Protein AF-A0A8T7EVX6-F1 (afdb_monomer_lite)

Structure (mmCIF, N/CA/C/O backbone):
data_AF-A0A8T7EVX6-F1
#
_entry.id   AF-A0A8T7EVX6-F1
#
loop_
_atom_site.group_PDB
_atom_site.id
_atom_site.type_symbol
_atom_site.label_atom_id
_atom_site.label_alt_id
_atom_site.label_comp_id
_atom_site.label_asym_id
_atom_site.label_entity_id
_atom_site.label_seq_id
_atom_site.pdbx_PDB_ins_code
_atom_site.Cartn_x
_atom_site.Cartn_y
_atom_site.Cartn_z
_atom_site.occupancy
_atom_site.B_iso_or_equiv
_atom_site.auth_seq_id
_atom_site.auth_comp_id
_atom_site.auth_asym_id
_atom_site.auth_atom_id
_atom_site.pdbx_PDB_model_num
ATOM 1 N N . MET A 1 1 ? -0.547 -11.851 1.592 1.00 73.12 1 MET A N 1
ATOM 2 C CA . MET A 1 1 ? -1.515 -10.804 2.006 1.00 73.12 1 MET A CA 1
ATOM 3 C C . MET A 1 1 ? -2.789 -11.357 2.643 1.00 73.12 1 MET A C 1
ATOM 5 O O . MET A 1 1 ? -3.140 -10.879 3.712 1.00 73.12 1 MET A O 1
ATOM 9 N N . ALA A 1 2 ? -3.459 -12.357 2.053 1.00 82.00 2 ALA A N 1
ATOM 10 C CA . ALA A 1 2 ? -4.732 -12.887 2.569 1.00 82.00 2 ALA A CA 1
ATOM 11 C C . ALA A 1 2 ? -4.686 -13.337 4.045 1.00 82.00 2 ALA A C 1
ATOM 13 O O . ALA A 1 2 ? -5.540 -12.940 4.830 1.00 82.00 2 ALA A O 1
ATOM 14 N N . ILE A 1 3 ? -3.646 -14.080 4.449 1.00 85.81 3 ILE A N 1
ATOM 15 C CA . ILE A 1 3 ? -3.467 -14.526 5.845 1.00 85.81 3 ILE A CA 1
ATOM 16 C C . ILE A 1 3 ? -3.424 -13.325 6.801 1.00 85.81 3 ILE A C 1
ATOM 18 O O . ILE A 1 3 ? -4.163 -13.276 7.778 1.00 85.81 3 ILE A O 1
ATOM 22 N N . MET A 1 4 ? -2.605 -12.320 6.485 1.00 86.69 4 MET A N 1
ATOM 23 C CA . MET A 1 4 ? -2.473 -11.103 7.294 1.00 86.69 4 MET A CA 1
ATOM 24 C C . MET A 1 4 ? -3.774 -10.296 7.357 1.00 86.69 4 MET A C 1
ATOM 26 O O . MET A 1 4 ? -4.080 -9.708 8.390 1.00 86.69 4 MET A O 1
ATOM 30 N N . TRP A 1 5 ? -4.568 -10.303 6.284 1.00 87.44 5 TRP A N 1
ATOM 31 C CA . TRP A 1 5 ? -5.883 -9.664 6.272 1.00 87.44 5 TRP A CA 1
ATOM 32 C C . TRP A 1 5 ? -6.871 -10.368 7.209 1.00 87.44 5 TRP A C 1
ATOM 34 O O . TRP A 1 5 ? -7.559 -9.702 7.980 1.00 87.44 5 TRP A O 1
ATOM 44 N N . VAL A 1 6 ? -6.899 -11.706 7.203 1.00 88.94 6 VAL A N 1
ATOM 45 C CA . VAL A 1 6 ? -7.725 -12.494 8.133 1.00 88.94 6 VAL A CA 1
ATOM 46 C C . VAL A 1 6 ? -7.297 -12.244 9.577 1.00 88.94 6 VAL A C 1
ATOM 48 O O . VAL A 1 6 ? -8.148 -11.953 10.415 1.00 88.94 6 VAL A O 1
ATOM 51 N N . VAL A 1 7 ? -5.992 -12.278 9.864 1.00 90.25 7 VAL A N 1
ATOM 52 C CA . VAL A 1 7 ? -5.455 -11.976 11.201 1.00 90.25 7 VAL A CA 1
ATOM 53 C C . VAL A 1 7 ? -5.881 -10.579 11.649 1.00 90.25 7 VAL A C 1
ATOM 55 O O . VAL A 1 7 ? -6.420 -10.425 12.744 1.00 90.25 7 VAL A O 1
ATOM 58 N N . ALA A 1 8 ? -5.725 -9.568 10.793 1.00 90.00 8 ALA A N 1
ATOM 59 C CA . ALA A 1 8 ? -6.146 -8.209 11.107 1.00 90.00 8 ALA A CA 1
ATOM 60 C C . ALA A 1 8 ? -7.661 -8.101 11.352 1.00 90.00 8 ALA A C 1
ATOM 62 O O . ALA A 1 8 ? -8.081 -7.411 12.280 1.00 90.00 8 ALA A O 1
ATOM 63 N N . ALA A 1 9 ? -8.486 -8.809 10.574 1.00 87.81 9 ALA A N 1
ATOM 64 C CA . ALA A 1 9 ? -9.936 -8.821 10.744 1.00 87.81 9 ALA A CA 1
ATOM 65 C C . ALA A 1 9 ? -10.376 -9.519 12.043 1.00 87.81 9 ALA A C 1
ATOM 67 O O . ALA A 1 9 ? -11.323 -9.069 12.687 1.00 87.81 9 ALA A O 1
ATOM 68 N N . VAL A 1 10 ? -9.710 -10.607 12.438 1.00 91.88 10 VAL A N 1
ATOM 69 C CA . VAL A 1 10 ? -9.980 -11.314 13.700 1.00 91.88 10 VAL A CA 1
ATOM 70 C C . VAL A 1 10 ? -9.567 -10.446 14.884 1.00 91.88 10 VAL A C 1
ATOM 72 O O . VAL A 1 10 ? -10.404 -10.129 15.727 1.00 91.88 10 VAL A O 1
ATOM 75 N N . VAL A 1 11 ? -8.316 -9.982 14.905 1.00 91.88 11 VAL A N 1
ATOM 76 C CA . VAL A 1 11 ? -7.787 -9.143 15.990 1.00 91.88 11 VAL A CA 1
ATOM 77 C C . VAL A 1 11 ? -8.578 -7.838 16.102 1.00 91.88 11 VAL A C 1
ATOM 79 O O . VAL A 1 11 ? -8.956 -7.440 17.200 1.00 91.88 11 VAL A O 1
ATOM 82 N N . GLY A 1 12 ? -8.918 -7.207 14.976 1.00 90.19 12 GLY A N 1
ATOM 83 C CA . GLY A 1 12 ? -9.726 -5.989 14.960 1.00 90.19 12 GLY A CA 1
ATOM 84 C C . GLY A 1 12 ? -11.129 -6.180 15.545 1.00 90.19 12 GLY A C 1
ATOM 85 O O . GLY A 1 12 ? -11.611 -5.299 16.257 1.00 90.19 12 GLY A O 1
ATOM 86 N N . ARG A 1 13 ? -11.767 -7.337 15.310 1.00 90.06 13 ARG A N 1
ATOM 87 C CA . ARG A 1 13 ? -13.057 -7.680 15.937 1.00 90.06 13 ARG A CA 1
ATOM 88 C C . ARG A 1 13 ? -12.918 -7.970 17.429 1.00 90.06 13 ARG A C 1
ATOM 90 O O . ARG A 1 13 ? -13.740 -7.488 18.201 1.00 90.06 13 ARG A O 1
ATOM 97 N N . MET A 1 14 ? -11.886 -8.709 17.841 1.00 93.44 14 MET A N 1
ATOM 98 C CA . MET A 1 14 ? -11.630 -9.009 19.258 1.00 93.44 14 MET A CA 1
ATOM 99 C C . MET A 1 14 ? -11.390 -7.735 20.073 1.00 93.44 14 MET A C 1
ATOM 101 O O . MET A 1 14 ? -11.902 -7.599 21.180 1.00 93.44 14 MET A O 1
ATOM 105 N N . LEU A 1 15 ? -10.672 -6.773 19.492 1.00 92.44 15 LEU A N 1
ATOM 106 C CA . LEU A 1 15 ? -10.414 -5.465 20.093 1.00 92.44 15 LEU A CA 1
ATOM 107 C C . LEU A 1 15 ? -11.581 -4.477 19.948 1.00 92.44 15 LEU A C 1
ATOM 109 O O . LEU A 1 15 ? -11.460 -3.341 20.400 1.00 92.44 15 LEU A O 1
ATOM 113 N N . LYS A 1 16 ? -12.695 -4.888 19.321 1.00 92.12 16 LYS A N 1
ATOM 114 C CA . LYS A 1 16 ? -13.890 -4.062 19.080 1.00 92.12 16 LYS A CA 1
ATOM 115 C C . LYS A 1 16 ? -13.555 -2.698 18.460 1.00 92.12 16 LYS A C 1
ATOM 117 O O . LYS A 1 16 ? -14.122 -1.678 18.846 1.00 92.12 16 LYS A O 1
ATOM 122 N N . LEU A 1 17 ? -12.618 -2.677 17.509 1.00 91.81 17 LEU A N 1
ATOM 123 C CA . LEU A 1 17 ? -12.198 -1.436 16.860 1.00 91.81 17 LEU A CA 1
ATOM 124 C C . LEU A 1 17 ? -13.357 -0.833 16.060 1.00 91.81 17 LEU A C 1
ATOM 126 O O . LEU A 1 17 ? -14.076 -1.546 15.354 1.00 91.81 17 LEU A O 1
ATOM 130 N N . ASP A 1 18 ? -13.498 0.492 16.118 1.00 91.94 18 ASP A N 1
ATOM 131 C CA . ASP A 1 18 ? -14.419 1.203 15.236 1.00 91.94 18 ASP A CA 1
ATOM 132 C C . ASP A 1 18 ? -14.022 1.006 13.759 1.00 91.94 18 ASP A C 1
ATOM 134 O O . ASP A 1 18 ? -12.902 0.607 13.428 1.00 91.94 18 ASP A O 1
ATOM 138 N N . ARG A 1 19 ? -14.940 1.296 12.832 1.00 87.00 19 ARG A N 1
ATOM 139 C CA . ARG A 1 19 ? -14.726 1.029 11.399 1.00 87.00 19 ARG A CA 1
ATOM 140 C C . ARG A 1 19 ? -13.502 1.746 10.829 1.00 87.00 19 ARG A C 1
ATOM 142 O O . ARG A 1 19 ? -12.816 1.176 9.976 1.00 87.00 19 ARG A O 1
ATOM 149 N N . ARG A 1 20 ? -13.215 2.967 11.281 1.00 89.31 20 ARG A N 1
ATOM 150 C CA . ARG A 1 20 ? -12.087 3.769 10.802 1.00 89.31 20 ARG A CA 1
ATOM 151 C C . ARG A 1 20 ? -10.778 3.208 11.344 1.00 89.31 20 ARG A C 1
ATOM 153 O O . ARG A 1 20 ? -9.871 2.932 10.559 1.00 89.31 20 ARG A O 1
ATOM 160 N N . THR A 1 21 ? -10.707 2.971 12.650 1.00 91.12 21 THR A N 1
ATOM 161 C CA . THR A 1 21 ? -9.528 2.421 13.328 1.00 91.12 21 THR A CA 1
ATOM 162 C C . THR A 1 21 ? -9.236 0.995 12.867 1.00 91.12 21 THR A C 1
ATOM 164 O O . THR A 1 21 ? -8.091 0.674 12.567 1.00 91.12 21 THR A O 1
ATOM 167 N N . GLY A 1 22 ? -10.257 0.151 12.703 1.00 91.69 22 GLY A N 1
ATOM 168 C CA . GLY A 1 22 ? -10.113 -1.207 12.178 1.00 91.69 22 GLY A CA 1
ATOM 169 C C . GLY A 1 22 ? -9.621 -1.241 10.729 1.00 91.69 22 GLY A C 1
ATOM 170 O O . GLY A 1 22 ? -8.778 -2.070 10.380 1.00 91.69 22 GLY A O 1
ATOM 171 N N . SER A 1 23 ? -10.075 -0.305 9.889 1.00 91.38 23 SER A N 1
ATOM 172 C CA . SER A 1 23 ? -9.578 -0.175 8.510 1.00 91.38 23 SER A CA 1
ATOM 173 C C . SER A 1 23 ? -8.121 0.292 8.479 1.00 91.38 23 SER A C 1
ATOM 175 O O . SER A 1 23 ? -7.312 -0.286 7.754 1.00 91.38 23 SER A O 1
ATOM 177 N N . ALA A 1 24 ? -7.761 1.276 9.311 1.00 90.88 24 ALA A N 1
ATOM 178 C CA . ALA A 1 24 ? -6.384 1.750 9.453 1.00 90.88 24 ALA A CA 1
ATOM 179 C C . ALA A 1 24 ? -5.448 0.665 10.008 1.00 90.88 24 ALA A C 1
ATOM 181 O O . ALA A 1 24 ? -4.333 0.511 9.515 1.00 90.88 24 ALA A O 1
ATOM 182 N N . PHE A 1 25 ? -5.914 -0.126 10.979 1.00 92.44 25 PHE A N 1
ATOM 183 C CA . PHE A 1 25 ? -5.193 -1.271 11.535 1.00 92.44 25 PHE A CA 1
ATOM 184 C C . PHE A 1 25 ? -4.972 -2.358 10.480 1.00 92.44 25 PHE A C 1
ATOM 186 O O . PHE A 1 25 ? -3.855 -2.838 10.308 1.00 92.44 25 PHE A O 1
ATOM 193 N N . THR A 1 26 ? -6.013 -2.689 9.711 1.00 92.12 26 THR A N 1
ATOM 194 C CA . THR A 1 26 ? -5.925 -3.675 8.626 1.00 92.12 26 THR A CA 1
ATOM 195 C C . THR A 1 26 ? -4.921 -3.238 7.569 1.00 92.12 26 THR A C 1
ATOM 197 O O . THR A 1 26 ? -4.015 -4.000 7.246 1.00 92.12 26 THR A O 1
ATOM 200 N N . LEU A 1 27 ? -5.021 -1.995 7.088 1.00 90.00 27 LEU A N 1
ATOM 201 C CA . LEU A 1 27 ? -4.090 -1.455 6.099 1.00 90.00 27 LEU A CA 1
ATOM 202 C C . LEU A 1 27 ? -2.652 -1.440 6.638 1.00 90.00 27 LEU A C 1
ATOM 204 O O . LEU A 1 27 ? -1.725 -1.863 5.950 1.00 90.00 27 LEU A O 1
ATOM 208 N N . SER A 1 28 ? -2.490 -1.051 7.905 1.00 89.56 28 SER A N 1
ATOM 209 C CA . SER A 1 28 ? -1.211 -1.063 8.617 1.00 89.56 28 SER A CA 1
ATOM 210 C C . SER A 1 28 ? -0.628 -2.451 8.829 1.00 89.56 28 SER A C 1
ATOM 212 O O . SER A 1 28 ? 0.535 -2.516 9.184 1.00 89.56 28 SER A O 1
ATOM 214 N N . ILE A 1 29 ? -1.358 -3.553 8.624 1.00 89.56 29 ILE A N 1
ATOM 215 C CA . ILE A 1 29 ? -0.850 -4.935 8.738 1.00 89.56 29 ILE A CA 1
ATOM 216 C C . ILE A 1 29 ? -0.659 -5.575 7.366 1.00 89.56 29 ILE A C 1
ATOM 218 O O . ILE A 1 29 ? 0.316 -6.289 7.146 1.00 89.56 29 ILE A O 1
ATOM 222 N N . THR A 1 30 ? -1.565 -5.311 6.431 1.00 87.88 30 THR A N 1
ATOM 223 C CA . THR A 1 30 ? -1.525 -5.942 5.114 1.00 87.88 30 THR A CA 1
ATOM 224 C C . THR A 1 30 ? -0.587 -5.237 4.155 1.00 87.88 30 THR A C 1
ATOM 226 O O . THR A 1 30 ? -0.049 -5.903 3.281 1.00 87.88 30 THR A O 1
ATOM 229 N N . GLN A 1 31 ? -0.400 -3.920 4.300 1.00 87.44 31 GLN A N 1
ATOM 230 C CA . GLN A 1 31 ? 0.305 -3.099 3.320 1.00 87.44 31 GLN A CA 1
ATOM 231 C C . GLN A 1 31 ? 1.712 -2.748 3.791 1.00 87.44 31 GLN A C 1
ATOM 233 O O . GLN A 1 31 ? 1.893 -2.109 4.830 1.00 87.44 31 GLN A O 1
ATOM 238 N N . ILE A 1 32 ? 2.718 -3.226 3.062 1.00 84.62 32 ILE A N 1
ATOM 239 C CA . ILE A 1 32 ? 4.141 -3.049 3.368 1.00 84.62 32 ILE A CA 1
ATOM 240 C C . ILE A 1 32 ? 4.731 -2.030 2.409 1.00 84.62 32 ILE A C 1
ATOM 242 O O . ILE A 1 32 ? 4.339 -1.971 1.248 1.00 84.62 32 ILE A O 1
ATOM 246 N N . ASN A 1 33 ? 5.694 -1.242 2.888 1.00 86.62 33 ASN A N 1
ATOM 247 C CA . ASN A 1 33 ? 6.519 -0.411 2.022 1.00 86.62 33 ASN A CA 1
ATOM 248 C C . ASN A 1 33 ? 7.536 -1.293 1.270 1.00 86.62 33 ASN A C 1
ATOM 250 O O . ASN A 1 33 ? 8.739 -1.239 1.503 1.00 86.62 33 ASN A O 1
ATOM 254 N N . ALA A 1 34 ? 7.020 -2.199 0.441 1.00 85.06 34 ALA A N 1
ATOM 255 C CA . ALA A 1 34 ? 7.808 -3.217 -0.238 1.00 85.06 34 ALA A CA 1
ATOM 256 C C . ALA A 1 34 ? 8.746 -2.611 -1.290 1.00 85.06 34 ALA A C 1
ATOM 258 O O . ALA A 1 34 ? 9.833 -3.136 -1.489 1.00 85.06 34 ALA A O 1
ATOM 259 N N . GLY A 1 35 ? 8.367 -1.477 -1.887 1.00 84.44 35 GLY A N 1
ATOM 260 C CA . GLY A 1 35 ? 9.224 -0.734 -2.808 1.00 84.44 35 GLY A CA 1
ATOM 261 C C . GLY A 1 35 ? 10.410 -0.095 -2.087 1.00 84.44 35 GLY A C 1
ATOM 262 O O . GLY A 1 35 ? 11.550 -0.471 -2.332 1.00 84.44 35 GLY A O 1
ATOM 263 N N . ASN A 1 36 ? 10.153 0.817 -1.141 1.00 86.44 36 ASN A N 1
ATOM 264 C CA . ASN A 1 36 ? 11.224 1.642 -0.562 1.00 86.44 36 ASN A CA 1
ATOM 265 C C . ASN A 1 36 ? 11.991 0.950 0.575 1.00 86.44 36 ASN A C 1
ATOM 267 O O . ASN A 1 36 ? 13.104 1.360 0.880 1.00 86.44 36 ASN A O 1
ATOM 271 N N . LEU A 1 37 ? 11.413 -0.068 1.227 1.00 87.00 37 LEU A N 1
ATOM 272 C CA . LEU A 1 37 ? 12.107 -0.864 2.252 1.00 87.00 37 LEU A CA 1
ATOM 273 C C . LEU A 1 37 ? 12.404 -2.289 1.785 1.00 87.00 37 LEU A C 1
ATOM 275 O O . LEU A 1 37 ? 13.479 -2.803 2.068 1.00 87.00 37 LEU A O 1
ATOM 279 N N . GLY A 1 38 ? 11.461 -2.935 1.097 1.00 87.94 38 GLY A N 1
ATOM 280 C CA . GLY A 1 38 ? 11.582 -4.348 0.731 1.00 87.94 38 GLY A CA 1
ATOM 281 C C . GLY A 1 38 ? 12.702 -4.613 -0.271 1.00 87.94 38 GLY A C 1
ATOM 282 O O . GLY A 1 38 ? 13.544 -5.462 0.002 1.00 87.94 38 GLY A O 1
ATOM 283 N N . ILE A 1 39 ? 12.744 -3.871 -1.384 1.00 90.38 39 ILE A N 1
ATOM 284 C CA . ILE A 1 39 ? 13.766 -4.054 -2.426 1.00 90.38 39 ILE A CA 1
ATOM 285 C C . ILE A 1 39 ? 15.179 -3.814 -1.863 1.00 90.38 39 ILE A C 1
ATOM 287 O O . ILE A 1 39 ? 15.968 -4.756 -1.900 1.00 90.38 39 ILE A O 1
ATOM 291 N N . PRO A 1 40 ? 15.516 -2.655 -1.253 1.00 89.75 40 PRO A N 1
ATOM 292 C CA . PRO A 1 40 ? 16.877 -2.418 -0.763 1.00 89.75 40 PRO A CA 1
ATOM 293 C C . PRO A 1 40 ? 17.321 -3.418 0.310 1.00 89.75 40 PRO A C 1
ATOM 295 O O . PRO A 1 40 ? 18.473 -3.846 0.311 1.00 89.75 40 PRO A O 1
ATOM 298 N N . LEU A 1 41 ? 16.412 -3.820 1.206 1.00 90.19 41 LEU A N 1
ATOM 299 C CA . LEU A 1 41 ? 16.711 -4.798 2.252 1.00 90.19 41 LEU A CA 1
ATOM 300 C C . LEU A 1 41 ? 17.043 -6.172 1.662 1.00 90.19 41 LEU A C 1
ATOM 302 O O . LEU A 1 41 ? 18.007 -6.809 2.084 1.00 90.19 41 LEU A O 1
ATOM 306 N N . ASN A 1 42 ? 16.264 -6.623 0.678 1.00 92.06 42 ASN A N 1
ATOM 307 C CA . ASN A 1 42 ? 16.509 -7.900 0.018 1.00 92.06 42 ASN A CA 1
ATOM 308 C C . ASN A 1 42 ? 17.770 -7.866 -0.849 1.00 92.06 42 ASN A C 1
ATOM 310 O O . ASN A 1 42 ? 18.492 -8.858 -0.895 1.00 92.06 42 ASN A O 1
ATOM 314 N N . THR A 1 43 ? 18.062 -6.733 -1.490 1.00 92.12 43 THR A N 1
ATOM 315 C CA . THR A 1 43 ? 19.321 -6.526 -2.213 1.00 92.12 43 THR A CA 1
ATOM 316 C C . THR A 1 43 ? 20.515 -6.605 -1.268 1.00 92.12 43 THR A C 1
ATOM 318 O O . THR A 1 43 ? 21.496 -7.273 -1.576 1.00 92.12 43 THR A O 1
ATOM 321 N N . PHE A 1 44 ? 20.427 -5.979 -0.092 1.00 92.62 44 PHE A N 1
ATOM 322 C CA . PHE A 1 44 ? 21.486 -6.027 0.916 1.00 92.62 44 PHE A CA 1
ATOM 323 C C . PHE A 1 44 ? 21.718 -7.446 1.459 1.00 92.62 44 PHE A C 1
ATOM 325 O O . PHE A 1 44 ? 22.860 -7.865 1.616 1.00 92.62 44 PHE A O 1
ATOM 332 N N . ALA A 1 45 ? 20.647 -8.196 1.734 1.00 92.94 45 ALA A N 1
ATOM 333 C CA . ALA A 1 45 ? 20.746 -9.518 2.351 1.00 92.94 45 ALA A CA 1
ATOM 334 C C . ALA A 1 45 ? 21.052 -10.657 1.360 1.00 92.94 45 ALA A C 1
ATOM 336 O O . ALA A 1 45 ? 21.704 -11.630 1.734 1.00 92.94 45 ALA A O 1
ATOM 337 N N . PHE A 1 46 ? 20.561 -10.566 0.120 1.00 91.88 46 PHE A N 1
ATOM 338 C CA . PHE A 1 46 ? 20.565 -11.677 -0.843 1.00 91.88 46 PHE A CA 1
ATOM 339 C C . PHE A 1 46 ? 21.075 -11.286 -2.244 1.00 91.88 46 PHE A C 1
ATOM 341 O O . PHE A 1 46 ? 21.007 -12.096 -3.170 1.00 91.88 46 PHE A O 1
ATOM 348 N N . GLY A 1 47 ? 21.573 -10.061 -2.430 1.00 92.69 47 GLY A N 1
ATOM 349 C CA . GLY A 1 47 ? 22.113 -9.590 -3.705 1.00 92.69 47 GLY A CA 1
ATOM 350 C C . GLY A 1 47 ? 21.060 -9.455 -4.811 1.00 92.69 47 GLY A C 1
ATOM 351 O O . GLY A 1 47 ? 19.880 -9.205 -4.554 1.00 92.69 47 GLY A O 1
ATOM 352 N N . ALA A 1 48 ? 21.492 -9.623 -6.065 1.00 91.56 48 ALA A N 1
ATOM 353 C CA . ALA A 1 48 ? 20.654 -9.422 -7.253 1.00 91.56 48 ALA A CA 1
ATOM 354 C C . ALA A 1 48 ? 19.401 -10.316 -7.266 1.00 91.56 48 ALA A C 1
ATOM 356 O O . ALA A 1 48 ? 18.295 -9.824 -7.482 1.00 91.56 48 ALA A O 1
ATOM 357 N N . VAL A 1 49 ? 19.553 -11.596 -6.914 1.00 90.62 49 VAL A N 1
ATOM 358 C CA . VAL A 1 49 ? 18.437 -12.556 -6.846 1.00 90.62 49 VAL A CA 1
ATOM 359 C C . VAL A 1 49 ? 17.382 -12.109 -5.826 1.00 90.62 49 VAL A C 1
ATOM 361 O O . VAL A 1 49 ? 16.180 -12.212 -6.067 1.00 90.62 49 VAL A O 1
ATOM 364 N N . GLY A 1 50 ? 17.819 -11.558 -4.688 1.00 89.88 50 GLY A N 1
ATOM 365 C CA . GLY A 1 50 ? 16.918 -10.981 -3.692 1.00 89.88 50 GLY A CA 1
ATOM 366 C C . GLY A 1 50 ? 16.115 -9.801 -4.226 1.00 89.88 50 GLY A C 1
ATOM 367 O O . GLY A 1 50 ? 14.914 -9.705 -3.953 1.00 89.88 50 GLY A O 1
ATOM 368 N N . SER A 1 51 ? 16.783 -8.923 -4.977 1.00 89.31 51 SER A N 1
ATOM 369 C CA . SER A 1 51 ? 16.192 -7.733 -5.596 1.00 89.31 51 SER A CA 1
ATOM 370 C C . SER A 1 51 ? 15.102 -8.098 -6.602 1.00 89.31 51 SER A C 1
ATOM 372 O O . SER A 1 51 ? 13.991 -7.576 -6.520 1.00 89.31 51 SER A O 1
ATOM 374 N N . GLU A 1 52 ? 15.377 -9.046 -7.501 1.00 90.81 52 GLU A N 1
ATOM 375 C CA . GLU A 1 52 ? 14.424 -9.498 -8.524 1.00 90.81 52 GLU A CA 1
ATOM 376 C C . GLU A 1 52 ? 13.146 -10.061 -7.893 1.00 90.81 52 GLU A C 1
ATOM 378 O O . GLU A 1 52 ? 12.032 -9.659 -8.239 1.00 90.81 52 GLU A O 1
ATOM 383 N N . MET A 1 53 ? 13.294 -10.926 -6.886 1.00 90.06 53 MET A N 1
ATOM 384 C CA . MET A 1 53 ? 12.153 -11.497 -6.164 1.00 90.06 53 MET A CA 1
ATOM 385 C C . MET A 1 53 ? 11.362 -10.428 -5.400 1.00 90.06 53 MET A C 1
ATOM 387 O O . MET A 1 53 ? 10.128 -10.465 -5.365 1.00 90.06 53 MET A O 1
ATOM 391 N N . ALA A 1 54 ? 12.050 -9.451 -4.803 1.00 90.50 54 ALA A N 1
ATOM 392 C CA . ALA A 1 54 ? 11.404 -8.336 -4.116 1.00 90.50 54 ALA A CA 1
ATOM 393 C C . ALA A 1 54 ? 10.649 -7.419 -5.087 1.00 90.50 54 ALA A C 1
ATOM 395 O O . ALA A 1 54 ? 9.558 -6.956 -4.752 1.00 90.50 54 ALA A O 1
ATOM 396 N N . LEU A 1 55 ? 11.183 -7.194 -6.290 1.00 90.94 55 LEU A N 1
ATOM 397 C CA . LEU A 1 55 ? 10.535 -6.415 -7.341 1.00 90.94 55 LEU A CA 1
ATOM 398 C C . LEU A 1 55 ? 9.255 -7.099 -7.834 1.00 90.94 55 LEU A C 1
ATOM 400 O O . LEU A 1 55 ? 8.207 -6.456 -7.892 1.00 90.94 55 LEU A O 1
ATOM 404 N N . LEU A 1 56 ? 9.306 -8.407 -8.111 1.00 91.31 56 LEU A N 1
ATOM 405 C CA . LEU A 1 56 ? 8.126 -9.188 -8.501 1.00 91.31 56 LEU A CA 1
ATOM 406 C C . LEU A 1 56 ? 7.035 -9.129 -7.428 1.00 91.31 56 LEU A C 1
ATOM 408 O O . LEU A 1 56 ? 5.857 -8.897 -7.728 1.00 91.31 56 LEU A O 1
ATOM 412 N N . TYR A 1 57 ? 7.427 -9.285 -6.160 1.00 90.12 57 TYR A N 1
ATOM 413 C CA . TYR A 1 57 ? 6.516 -9.117 -5.035 1.00 90.12 57 TYR A CA 1
ATOM 414 C C . TYR A 1 57 ? 5.943 -7.697 -4.979 1.00 90.12 57 TYR A C 1
ATOM 416 O O . TYR A 1 57 ? 4.730 -7.537 -4.834 1.00 90.12 57 TYR A O 1
ATOM 424 N N . TYR A 1 58 ? 6.786 -6.670 -5.115 1.00 91.06 58 TYR A N 1
ATOM 425 C CA . TYR A 1 58 ? 6.378 -5.270 -5.069 1.00 91.06 58 TYR A CA 1
ATOM 426 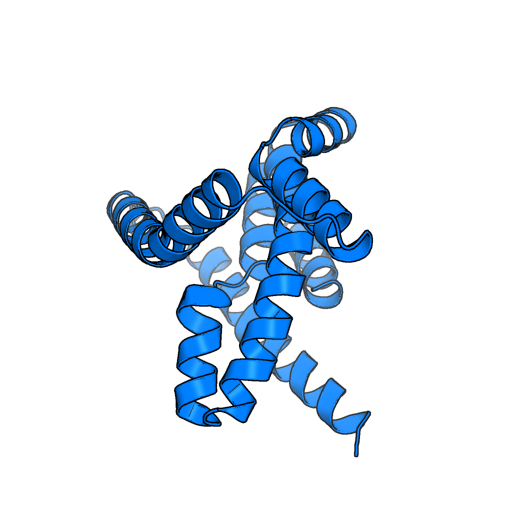C C . TYR A 1 58 ? 5.339 -4.955 -6.144 1.00 91.06 58 TYR A C 1
ATOM 428 O O . TYR A 1 58 ? 4.249 -4.520 -5.782 1.00 91.06 58 TYR A O 1
ATOM 436 N N . VAL A 1 59 ? 5.616 -5.246 -7.419 1.00 89.69 59 VAL A N 1
ATOM 437 C CA . VAL A 1 59 ? 4.697 -4.971 -8.539 1.00 89.69 59 VAL A CA 1
ATOM 438 C C . VAL A 1 59 ? 3.358 -5.679 -8.330 1.00 89.69 59 VAL A C 1
ATOM 440 O O . VAL A 1 59 ? 2.301 -5.046 -8.372 1.00 89.69 59 VAL A O 1
ATOM 443 N N . SER A 1 60 ? 3.395 -6.971 -7.991 1.00 89.81 60 SER A N 1
ATOM 444 C CA . SER A 1 60 ? 2.187 -7.757 -7.710 1.00 89.81 60 SER A CA 1
ATOM 445 C C . SER A 1 60 ? 1.381 -7.160 -6.552 1.00 89.81 60 SER A C 1
ATOM 447 O O . SER A 1 60 ? 0.162 -6.987 -6.628 1.00 89.81 60 SER A O 1
ATOM 449 N N . SER A 1 61 ? 2.067 -6.805 -5.463 1.00 89.38 61 SER A N 1
ATOM 450 C CA . SER A 1 61 ? 1.450 -6.224 -4.272 1.00 89.38 61 SER A CA 1
ATOM 451 C C . SER A 1 61 ? 0.919 -4.809 -4.506 1.00 89.38 61 SER A C 1
ATOM 453 O O . SER A 1 61 ? -0.099 -4.452 -3.919 1.00 89.38 61 SER A O 1
ATOM 455 N N . ALA A 1 62 ? 1.549 -4.025 -5.383 1.00 89.50 62 ALA A N 1
ATOM 456 C CA . ALA A 1 62 ? 1.144 -2.669 -5.727 1.00 89.50 62 ALA A CA 1
ATOM 457 C C . ALA A 1 62 ? -0.167 -2.671 -6.519 1.00 89.50 62 ALA A C 1
ATOM 459 O O . ALA A 1 62 ? -1.074 -1.913 -6.185 1.00 89.50 62 ALA A O 1
ATOM 460 N N . ILE A 1 63 ? -0.319 -3.579 -7.489 1.00 89.56 63 ILE A N 1
ATOM 461 C CA . ILE A 1 63 ? -1.563 -3.743 -8.258 1.00 89.56 63 ILE A CA 1
ATOM 462 C C . ILE A 1 63 ? -2.705 -4.187 -7.335 1.00 89.56 63 ILE A C 1
ATOM 464 O O . ILE A 1 63 ? -3.762 -3.552 -7.278 1.00 89.56 63 ILE A O 1
ATOM 468 N N . ILE A 1 64 ? -2.480 -5.240 -6.540 1.00 90.12 64 ILE A N 1
ATOM 469 C CA . ILE A 1 64 ? -3.476 -5.730 -5.575 1.00 90.12 64 ILE A CA 1
ATOM 470 C C . ILE A 1 64 ? -3.799 -4.640 -4.546 1.00 90.12 64 ILE A C 1
ATOM 472 O O . ILE A 1 64 ? -4.958 -4.444 -4.175 1.00 90.12 64 ILE A O 1
ATOM 476 N N . GLY A 1 65 ? -2.785 -3.919 -4.073 1.00 90.19 65 GLY A N 1
ATOM 477 C CA . GLY A 1 65 ? -2.888 -2.844 -3.094 1.00 90.19 65 GLY A CA 1
ATOM 478 C C . GLY A 1 65 ? -3.634 -1.622 -3.619 1.00 90.19 65 GLY A C 1
ATOM 479 O O . GLY A 1 65 ? -4.411 -1.031 -2.869 1.00 90.19 65 GLY A O 1
ATOM 480 N N . ALA A 1 66 ? -3.488 -1.284 -4.899 1.00 89.81 66 ALA A N 1
ATOM 481 C CA . ALA A 1 66 ? -4.220 -0.193 -5.529 1.00 89.81 66 ALA A CA 1
ATOM 482 C C . ALA A 1 66 ? -5.734 -0.438 -5.470 1.00 89.81 66 ALA A C 1
ATOM 484 O O . ALA A 1 66 ? -6.498 0.490 -5.229 1.00 89.81 66 ALA A O 1
ATOM 485 N N . VAL A 1 67 ? -6.183 -1.689 -5.585 1.00 90.94 67 VAL A N 1
ATOM 486 C CA . VAL A 1 67 ? -7.600 -2.062 -5.453 1.00 90.94 67 VAL A CA 1
ATOM 487 C C . VAL A 1 67 ? -7.991 -2.244 -3.983 1.00 90.94 67 VAL A C 1
ATOM 489 O O . VAL A 1 67 ? -8.868 -1.557 -3.450 1.00 90.94 67 VAL A O 1
ATOM 492 N N . THR A 1 68 ? -7.326 -3.172 -3.296 1.00 90.38 68 THR A N 1
ATOM 493 C CA . THR A 1 68 ? -7.698 -3.600 -1.939 1.00 90.38 68 THR A CA 1
ATOM 494 C C . THR A 1 68 ? -7.432 -2.524 -0.893 1.00 90.38 68 THR A C 1
ATOM 496 O O . THR A 1 68 ? -8.237 -2.347 0.020 1.00 90.38 68 THR A O 1
ATOM 499 N N . GLY A 1 69 ? -6.348 -1.761 -1.028 1.00 89.00 69 GLY A N 1
ATOM 500 C CA . GLY A 1 69 ? -6.005 -0.663 -0.130 1.00 89.00 69 GLY A CA 1
ATOM 501 C C . GLY A 1 69 ? -7.024 0.468 -0.202 1.00 89.00 69 GLY A C 1
ATOM 502 O O . GLY A 1 69 ? -7.497 0.923 0.839 1.00 89.00 69 GLY A O 1
ATOM 503 N N . VAL A 1 70 ? -7.438 0.856 -1.413 1.00 88.81 70 VAL A N 1
ATOM 504 C CA . VAL A 1 70 ? -8.482 1.874 -1.610 1.00 88.81 70 VAL A CA 1
ATOM 505 C C . VAL A 1 70 ? -9.821 1.395 -1.067 1.00 88.81 70 VAL A C 1
ATOM 507 O O . VAL A 1 70 ? -10.497 2.150 -0.363 1.00 88.81 70 VAL A O 1
ATOM 510 N N . PHE A 1 71 ? -10.191 0.138 -1.319 1.00 91.25 71 PHE A N 1
ATOM 511 C CA . PHE A 1 71 ? -11.412 -0.441 -0.768 1.00 91.25 71 PHE A CA 1
ATOM 512 C C . PHE A 1 71 ? -11.411 -0.415 0.767 1.00 91.25 71 PHE A C 1
ATOM 514 O O . PHE A 1 71 ? -12.346 0.109 1.375 1.00 91.25 71 PHE A O 1
ATOM 521 N N . ILE A 1 72 ? -10.352 -0.937 1.401 1.00 88.88 72 ILE A N 1
ATOM 522 C CA . ILE A 1 72 ? -10.230 -1.010 2.864 1.00 88.88 72 ILE A CA 1
ATOM 523 C C . ILE A 1 72 ? -10.240 0.397 3.470 1.00 88.88 72 ILE A C 1
ATOM 525 O O . ILE A 1 72 ? -11.006 0.647 4.399 1.00 88.88 72 ILE A O 1
ATOM 529 N N . ALA A 1 73 ? -9.468 1.335 2.915 1.00 88.88 73 ALA A N 1
ATOM 530 C CA . ALA A 1 73 ? -9.438 2.720 3.383 1.00 88.88 73 ALA A CA 1
ATOM 531 C C . ALA A 1 73 ? -10.820 3.391 3.288 1.00 88.88 73 ALA A C 1
ATOM 533 O O . ALA A 1 73 ? -11.263 4.051 4.229 1.00 88.88 73 ALA A O 1
ATOM 534 N N . SER A 1 74 ? -11.535 3.170 2.182 1.00 89.81 74 SER A N 1
ATOM 535 C CA . SER A 1 74 ? -12.858 3.758 1.944 1.00 89.81 74 SER A CA 1
ATOM 536 C C . SER A 1 74 ? -13.934 3.159 2.850 1.00 89.81 74 SER A C 1
ATOM 538 O O . SER A 1 74 ? -14.808 3.878 3.333 1.00 89.81 74 SER A O 1
ATOM 540 N N . ARG A 1 75 ? -13.866 1.854 3.135 1.00 88.94 75 ARG A N 1
ATOM 541 C CA . ARG A 1 75 ? -14.828 1.133 3.990 1.00 88.94 75 ARG A CA 1
ATOM 542 C C . ARG A 1 75 ? -14.847 1.628 5.438 1.00 88.94 75 ARG A C 1
ATOM 544 O O . ARG A 1 75 ? -15.857 1.459 6.132 1.00 88.94 75 ARG A O 1
ATOM 551 N N . GLY A 1 76 ? -13.750 2.245 5.881 1.00 83.12 76 GLY A N 1
ATOM 552 C CA . GLY A 1 76 ? -13.647 2.878 7.192 1.00 83.12 76 GLY A CA 1
ATOM 553 C C . GLY A 1 76 ? -14.541 4.107 7.360 1.00 83.12 76 GLY A C 1
ATOM 554 O O . GLY A 1 76 ? -14.818 4.485 8.493 1.00 83.12 76 GLY A O 1
ATOM 555 N N . GLN A 1 77 ? -15.010 4.705 6.259 1.00 84.75 77 GLN A N 1
ATOM 556 C CA . GLN A 1 77 ? -15.831 5.925 6.266 1.00 84.75 77 GLN A CA 1
ATOM 557 C C . GLN A 1 77 ? -17.139 5.786 5.466 1.00 84.75 77 GLN A C 1
ATOM 559 O O . GLN A 1 77 ? -18.112 6.469 5.764 1.00 84.75 77 GLN A O 1
ATOM 564 N N . LYS A 1 78 ? -17.186 4.905 4.459 1.00 86.50 78 LYS A N 1
ATOM 565 C CA . LYS A 1 78 ? -18.325 4.721 3.543 1.00 86.50 78 LYS A CA 1
ATOM 566 C C . LYS A 1 78 ? -18.978 3.341 3.698 1.00 86.50 78 LYS A C 1
ATOM 568 O O . LYS A 1 78 ? -18.420 2.421 4.302 1.00 86.50 78 LYS A O 1
ATOM 573 N N . SER A 1 79 ? -20.177 3.178 3.132 1.00 89.81 79 SER A N 1
ATOM 574 C CA . SER A 1 79 ? -20.823 1.866 2.963 1.00 89.81 79 SER A CA 1
ATOM 575 C C . SER A 1 79 ? -19.990 0.946 2.059 1.00 89.81 79 SER A C 1
ATOM 577 O O . SER A 1 79 ? -19.086 1.402 1.361 1.00 89.81 79 SER A O 1
ATOM 579 N N . VAL A 1 80 ? -20.283 -0.359 2.054 1.00 85.75 80 VAL A N 1
ATOM 580 C CA . VAL A 1 80 ? -19.563 -1.327 1.202 1.00 85.75 80 VAL A CA 1
ATOM 581 C C . VAL A 1 80 ? -19.687 -0.959 -0.277 1.00 85.75 80 VAL A C 1
ATOM 583 O O . VAL A 1 80 ? -18.678 -0.920 -0.976 1.00 85.75 80 VAL A O 1
ATOM 586 N N . MET A 1 81 ? -20.895 -0.604 -0.724 1.00 87.25 81 MET A N 1
ATOM 587 C CA . MET A 1 81 ? -21.129 -0.169 -2.101 1.00 87.25 81 MET A CA 1
ATOM 588 C C . MET A 1 81 ? -20.389 1.139 -2.413 1.00 87.25 81 MET A C 1
ATOM 590 O O . MET A 1 81 ? -19.718 1.251 -3.435 1.00 87.25 81 MET A O 1
ATOM 594 N N . GLY A 1 82 ? -20.417 2.104 -1.486 1.00 86.94 82 GLY A N 1
ATOM 595 C CA . GLY A 1 82 ? -19.677 3.358 -1.634 1.00 86.94 82 GLY A CA 1
ATOM 596 C C . GLY A 1 82 ? -18.157 3.170 -1.660 1.00 86.94 82 GLY A C 1
ATOM 597 O O . GLY A 1 82 ? -17.464 3.930 -2.331 1.00 86.94 82 GLY A O 1
ATOM 598 N N . ALA A 1 83 ? -17.626 2.164 -0.960 1.00 88.25 83 ALA A N 1
ATOM 599 C CA . ALA A 1 83 ? -16.212 1.807 -0.999 1.00 88.25 83 ALA A CA 1
ATOM 600 C C . ALA A 1 83 ? -15.824 1.159 -2.334 1.00 88.25 83 ALA A C 1
ATOM 602 O O . ALA A 1 83 ? -14.782 1.509 -2.881 1.00 88.25 83 ALA A O 1
ATOM 603 N N . LEU A 1 84 ? -16.670 0.279 -2.878 1.00 88.88 84 LEU A N 1
ATOM 604 C CA . LEU A 1 84 ? -16.452 -0.338 -4.187 1.00 88.88 84 LEU A CA 1
ATOM 605 C C . LEU A 1 84 ? -16.475 0.708 -5.308 1.00 88.88 84 LEU A C 1
ATOM 607 O O . LEU A 1 84 ? -15.577 0.741 -6.143 1.00 88.88 84 LEU A O 1
ATOM 611 N N . TRP A 1 85 ? -17.430 1.639 -5.260 1.00 90.88 85 TRP A N 1
ATOM 612 C CA . TRP A 1 85 ? -17.466 2.769 -6.189 1.00 90.88 85 TRP A CA 1
ATOM 613 C C . TRP A 1 85 ? -16.217 3.651 -6.083 1.00 90.88 85 TRP A C 1
ATOM 615 O O . TRP A 1 85 ? -15.708 4.163 -7.077 1.00 90.88 85 TRP A O 1
ATOM 625 N N . ASN A 1 86 ? -15.682 3.812 -4.869 1.00 90.06 86 ASN A N 1
ATOM 626 C CA . ASN A 1 86 ? -14.472 4.596 -4.657 1.00 90.06 86 ASN A CA 1
ATOM 627 C C . ASN A 1 86 ? -13.238 3.950 -5.299 1.00 90.06 86 ASN A C 1
ATOM 629 O O . ASN A 1 86 ? -12.378 4.681 -5.769 1.00 90.06 86 ASN A O 1
ATOM 633 N N . VAL A 1 87 ? -13.164 2.616 -5.372 1.00 90.25 87 VAL A N 1
ATOM 634 C CA . VAL A 1 87 ? -12.082 1.914 -6.085 1.00 90.25 87 VAL A CA 1
ATOM 635 C C . VAL A 1 87 ? -12.055 2.317 -7.556 1.00 90.25 87 VAL A C 1
ATOM 637 O O . VAL A 1 87 ? -11.001 2.646 -8.075 1.00 90.25 87 VAL A O 1
ATOM 640 N N . ILE A 1 88 ? -13.210 2.364 -8.216 1.00 89.75 88 ILE A N 1
ATOM 641 C CA . ILE A 1 88 ? -13.295 2.749 -9.634 1.00 89.75 88 ILE A CA 1
ATOM 642 C C . ILE A 1 88 ? -13.029 4.253 -9.814 1.00 89.75 88 ILE A C 1
ATOM 644 O O . ILE A 1 88 ? -12.570 4.699 -10.857 1.00 89.75 88 ILE A O 1
ATOM 648 N N . ARG A 1 89 ? -13.302 5.068 -8.791 1.00 90.31 89 ARG A N 1
ATOM 649 C CA . ARG A 1 89 ? -13.124 6.523 -8.867 1.00 90.31 89 ARG A CA 1
ATOM 650 C C . ARG A 1 89 ? -11.697 6.985 -8.568 1.00 90.31 89 ARG A C 1
ATOM 652 O O . ARG A 1 89 ? -11.342 8.101 -8.939 1.00 90.31 89 ARG A O 1
ATOM 659 N N . VAL A 1 90 ? -10.899 6.187 -7.858 1.00 91.19 90 VAL A N 1
ATOM 660 C CA . VAL A 1 90 ? -9.526 6.558 -7.500 1.00 91.19 90 VAL A CA 1
ATOM 661 C C . VAL A 1 90 ? -8.594 6.276 -8.683 1.00 91.19 90 VAL A C 1
ATOM 663 O O . VAL A 1 90 ? -8.447 5.112 -9.057 1.00 91.19 90 VAL A O 1
ATOM 666 N N . PRO A 1 91 ? -7.899 7.302 -9.222 1.00 88.81 91 PRO A N 1
ATOM 667 C CA . PRO A 1 91 ? -7.038 7.138 -10.393 1.00 88.81 91 PRO A CA 1
ATOM 668 C C . PRO A 1 91 ? -5.956 6.077 -10.213 1.00 88.81 91 PRO A C 1
ATOM 670 O O . PRO A 1 91 ? -5.663 5.336 -11.134 1.00 88.81 91 PRO A O 1
ATOM 673 N N . ALA A 1 92 ? -5.383 5.946 -9.014 1.00 86.00 92 ALA A N 1
ATOM 674 C CA . ALA A 1 92 ? -4.347 4.945 -8.766 1.00 86.00 92 ALA A CA 1
ATOM 675 C C . ALA A 1 92 ? -4.848 3.507 -9.003 1.00 86.00 92 ALA A C 1
ATOM 677 O O . ALA A 1 92 ? -4.128 2.688 -9.566 1.00 86.00 92 ALA A O 1
ATOM 678 N N . SER A 1 93 ? -6.085 3.201 -8.602 1.00 90.44 93 SER A N 1
ATOM 679 C CA . SER A 1 93 ? -6.689 1.882 -8.801 1.00 90.44 93 SER A CA 1
ATOM 680 C C . SER A 1 93 ? -6.991 1.625 -10.275 1.00 90.44 93 SER A C 1
ATOM 682 O O . SER A 1 93 ? -6.658 0.561 -10.790 1.00 90.44 93 SER A O 1
ATOM 684 N N . THR A 1 94 ? -7.602 2.591 -10.964 1.00 91.06 94 THR A N 1
ATOM 685 C CA . THR A 1 94 ? -7.966 2.438 -12.377 1.00 91.06 94 THR A CA 1
ATOM 686 C C . THR A 1 94 ? -6.755 2.444 -13.295 1.00 91.06 94 THR A C 1
ATOM 688 O O . THR A 1 94 ? -6.694 1.612 -14.194 1.00 91.06 94 THR A O 1
ATOM 691 N N . SER A 1 95 ? -5.758 3.292 -13.043 1.00 91.00 95 SER A N 1
ATOM 692 C CA . SER A 1 95 ? -4.507 3.310 -13.805 1.00 91.00 95 SER A CA 1
ATOM 693 C C . SER A 1 95 ? -3.702 2.024 -13.628 1.00 91.00 95 SER A C 1
ATOM 695 O O . SER A 1 95 ? -3.134 1.543 -14.601 1.00 91.00 95 SER A O 1
ATOM 697 N N . ALA A 1 96 ? -3.681 1.423 -12.431 1.00 90.69 96 ALA A N 1
ATOM 698 C CA . ALA A 1 96 ? -3.021 0.131 -12.222 1.00 90.69 96 ALA A CA 1
ATOM 699 C C . ALA A 1 96 ? -3.692 -0.994 -13.029 1.00 90.69 96 ALA A C 1
ATOM 701 O O . ALA A 1 96 ? -3.006 -1.808 -13.644 1.00 90.69 96 ALA A O 1
ATOM 702 N N . LEU A 1 97 ? -5.029 -1.020 -13.059 1.00 90.81 97 LEU A N 1
ATOM 703 C CA . LEU A 1 97 ? -5.790 -1.987 -13.856 1.00 90.81 97 LEU A CA 1
ATOM 704 C C . LEU A 1 97 ? -5.615 -1.753 -15.360 1.00 90.81 97 LEU A C 1
ATOM 706 O O . LEU A 1 97 ? -5.442 -2.712 -16.106 1.00 90.81 97 LEU A O 1
ATOM 710 N N . LEU A 1 98 ? -5.623 -0.492 -15.797 1.00 92.19 98 LEU A N 1
ATOM 711 C CA . LEU A 1 98 ? -5.391 -0.125 -17.191 1.00 92.19 98 LEU A CA 1
ATOM 712 C C . LEU A 1 98 ? -3.977 -0.510 -17.636 1.00 92.19 98 LEU A C 1
ATOM 714 O O . LEU A 1 98 ? -3.827 -1.139 -18.675 1.00 92.19 98 LEU A O 1
ATOM 718 N N . GLY A 1 99 ? -2.955 -0.188 -16.841 1.00 91.38 99 GLY A N 1
ATOM 719 C CA . GLY A 1 99 ? -1.569 -0.554 -17.135 1.00 91.38 99 GLY A CA 1
ATOM 720 C C . GLY A 1 99 ? -1.373 -2.066 -17.219 1.00 91.38 99 GLY A C 1
ATOM 721 O O . GLY A 1 99 ? -0.732 -2.549 -18.148 1.00 91.38 99 GLY A O 1
ATOM 722 N N . LEU A 1 100 ? -1.993 -2.825 -16.307 1.00 90.81 100 LEU A N 1
ATOM 723 C CA . LEU A 1 100 ? -1.989 -4.286 -16.374 1.00 90.81 100 LEU A CA 1
ATOM 724 C C . LEU A 1 100 ? -2.673 -4.796 -17.650 1.00 90.81 100 LEU A C 1
ATOM 726 O O . LEU A 1 100 ? -2.138 -5.684 -18.304 1.00 90.81 100 LEU A O 1
ATOM 730 N N . ALA A 1 101 ? -3.828 -4.238 -18.020 1.00 92.81 101 ALA A N 1
ATOM 731 C CA . ALA A 1 101 ? -4.525 -4.626 -19.242 1.00 92.81 101 ALA A CA 1
ATOM 732 C C . ALA A 1 101 ? -3.667 -4.354 -20.488 1.00 92.81 101 ALA A C 1
ATOM 734 O O . ALA A 1 101 ? -3.486 -5.251 -21.304 1.00 92.81 101 ALA A O 1
ATOM 735 N N . LEU A 1 102 ? -3.084 -3.157 -20.602 1.00 93.19 102 LEU A N 1
ATOM 736 C CA . LEU A 1 102 ? -2.197 -2.800 -21.715 1.00 93.19 102 LEU A CA 1
ATOM 737 C C . LEU A 1 102 ? -0.989 -3.742 -21.810 1.00 93.19 102 LEU A C 1
ATOM 739 O O . LEU A 1 102 ? -0.620 -4.134 -22.912 1.00 93.19 102 LEU A O 1
ATOM 743 N N . ASN A 1 103 ? -0.417 -4.141 -20.670 1.00 91.06 103 ASN A N 1
ATOM 744 C CA . ASN A 1 103 ? 0.694 -5.089 -20.626 1.00 91.06 103 ASN A CA 1
ATOM 745 C C . ASN A 1 103 ? 0.282 -6.508 -21.062 1.00 91.06 103 ASN A C 1
ATOM 747 O O . ASN A 1 103 ? 1.004 -7.135 -21.826 1.00 91.06 103 ASN A O 1
ATOM 751 N N . VAL A 1 104 ? -0.882 -7.003 -20.624 1.00 93.38 104 VAL A N 1
ATOM 752 C CA . VAL A 1 104 ? -1.384 -8.343 -20.991 1.00 93.38 104 VAL A CA 1
ATOM 753 C C . VAL A 1 104 ? -1.735 -8.439 -22.476 1.00 93.38 104 VAL A C 1
ATOM 755 O O . VAL A 1 104 ? -1.523 -9.482 -23.088 1.00 93.38 104 VAL A O 1
ATOM 758 N N . PHE A 1 105 ? -2.273 -7.366 -23.055 1.00 95.44 105 PHE A N 1
ATOM 759 C CA . PHE A 1 105 ? -2.629 -7.306 -24.474 1.00 95.44 105 PHE A CA 1
ATOM 760 C C . PHE A 1 105 ? -1.471 -6.858 -25.381 1.00 95.44 105 PHE A C 1
ATOM 762 O O . PHE A 1 105 ? -1.702 -6.654 -26.570 1.00 95.44 105 PHE A O 1
ATOM 769 N N . ASP A 1 106 ? -0.263 -6.697 -24.831 1.00 91.44 106 ASP A N 1
ATOM 770 C CA . ASP A 1 106 ? 0.946 -6.251 -25.540 1.00 91.44 106 ASP A CA 1
ATOM 771 C C . ASP A 1 106 ? 0.716 -4.991 -26.397 1.00 91.44 106 ASP A C 1
ATOM 773 O O . ASP A 1 106 ? 1.131 -4.871 -27.551 1.00 91.44 106 ASP A O 1
ATOM 777 N N . VAL A 1 107 ? -0.028 -4.031 -25.837 1.00 92.62 107 VAL A N 1
ATOM 778 C CA . VAL A 1 107 ? -0.395 -2.807 -26.552 1.00 92.62 107 VAL A CA 1
ATOM 779 C C . VAL A 1 107 ? 0.810 -1.876 -26.597 1.00 92.62 107 VAL A C 1
ATOM 781 O O . VAL A 1 107 ? 1.170 -1.253 -25.597 1.00 92.62 107 VAL A O 1
ATOM 784 N N . ALA A 1 108 ? 1.406 -1.737 -27.781 1.00 88.50 108 ALA A N 1
ATOM 785 C CA . ALA A 1 108 ? 2.499 -0.803 -28.008 1.00 88.50 108 ALA A CA 1
ATOM 786 C C . ALA A 1 108 ? 2.043 0.648 -27.770 1.00 88.50 108 ALA A C 1
ATOM 788 O O . ALA A 1 108 ? 1.093 1.137 -28.387 1.00 88.50 108 ALA A O 1
ATOM 789 N N . MET A 1 109 ? 2.743 1.354 -26.881 1.00 88.38 109 MET A N 1
ATOM 790 C CA . MET A 1 109 ? 2.497 2.771 -26.625 1.00 88.38 109 MET A CA 1
ATOM 791 C C . MET A 1 109 ? 3.329 3.658 -27.562 1.00 88.38 109 MET A C 1
ATOM 793 O O . MET A 1 109 ? 4.483 3.338 -27.856 1.00 88.38 109 MET A O 1
ATOM 797 N N . PRO A 1 110 ? 2.794 4.810 -28.010 1.00 93.88 110 PRO A N 1
ATOM 798 C CA . PRO A 1 110 ? 3.585 5.798 -28.732 1.00 93.88 110 PRO A CA 1
ATOM 799 C C . PRO A 1 110 ? 4.772 6.267 -27.883 1.00 93.88 110 PRO A C 1
ATOM 801 O O . PRO A 1 110 ? 4.602 6.592 -26.707 1.00 93.88 110 PRO A O 1
ATOM 804 N N . LEU A 1 111 ? 5.951 6.389 -28.498 1.00 93.31 111 LEU A N 1
ATOM 805 C CA . LEU A 1 111 ? 7.197 6.765 -27.815 1.00 93.31 111 LEU A CA 1
ATOM 806 C C . LEU A 1 111 ? 7.087 8.009 -26.901 1.00 93.31 111 LEU A C 1
ATOM 808 O O . LEU A 1 111 ? 7.659 7.983 -25.810 1.00 93.31 111 LEU A O 1
ATOM 812 N N . PRO A 1 112 ? 6.369 9.094 -27.268 1.00 94.94 112 PRO A N 1
ATOM 813 C CA . PRO A 1 112 ? 6.222 10.243 -26.373 1.00 94.94 112 PRO A CA 1
ATOM 814 C C . PRO A 1 112 ? 5.491 9.904 -25.068 1.00 94.94 112 PRO A C 1
ATOM 816 O O . PRO A 1 112 ? 5.858 10.411 -24.010 1.00 94.94 112 PRO A O 1
ATOM 819 N N . LEU A 1 113 ? 4.470 9.043 -25.140 1.00 93.88 113 LEU A N 1
ATOM 820 C CA . LEU A 1 113 ? 3.671 8.645 -23.984 1.00 93.88 113 LEU A CA 1
ATOM 821 C C . LEU A 1 113 ? 4.462 7.705 -23.073 1.00 93.88 113 LEU A C 1
ATOM 823 O O . LEU A 1 113 ? 4.491 7.913 -21.863 1.00 93.88 113 LEU A O 1
ATOM 827 N N . ASP A 1 114 ? 5.150 6.728 -23.663 1.00 92.56 114 ASP A N 1
ATOM 828 C CA . ASP A 1 114 ? 6.010 5.794 -22.936 1.00 92.56 114 ASP A CA 1
ATOM 829 C C . ASP A 1 114 ? 7.113 6.524 -22.151 1.00 92.56 114 ASP A C 1
ATOM 831 O O . ASP A 1 114 ? 7.277 6.314 -20.946 1.00 92.56 114 ASP A O 1
ATOM 835 N N . ARG A 1 115 ? 7.795 7.488 -22.788 1.00 94.31 115 ARG A N 1
ATOM 836 C CA . ARG A 1 115 ? 8.806 8.319 -22.116 1.00 94.31 115 ARG A CA 1
ATOM 837 C C . ARG A 1 115 ? 8.223 9.156 -20.984 1.00 94.31 115 ARG A C 1
ATOM 839 O O . ARG A 1 115 ? 8.844 9.259 -19.929 1.00 94.31 115 ARG A O 1
ATOM 846 N N . ALA A 1 116 ? 7.052 9.760 -21.187 1.00 94.25 116 ALA A N 1
ATOM 847 C CA . ALA A 1 116 ? 6.403 10.564 -20.156 1.00 94.25 116 ALA A CA 1
ATOM 848 C C . ALA A 1 116 ? 6.011 9.715 -18.935 1.00 94.25 116 ALA A C 1
ATOM 850 O O . ALA A 1 116 ? 6.263 10.121 -17.801 1.00 94.25 116 ALA A O 1
ATOM 851 N N . ILE A 1 117 ? 5.433 8.530 -19.158 1.00 92.31 117 ILE A N 1
ATOM 852 C CA . ILE A 1 117 ? 5.045 7.605 -18.085 1.00 92.31 117 ILE A CA 1
ATOM 853 C C . ILE A 1 117 ? 6.282 7.091 -17.352 1.00 92.31 117 ILE A C 1
ATOM 855 O O . ILE A 1 117 ? 6.300 7.116 -16.124 1.00 92.31 117 ILE A O 1
ATOM 859 N N . SER A 1 118 ? 7.317 6.680 -18.086 1.00 92.06 118 SER A N 1
ATOM 860 C CA . SER A 1 118 ? 8.566 6.180 -17.506 1.00 92.06 118 SER A CA 1
ATOM 861 C C . SER A 1 118 ? 9.238 7.237 -16.628 1.00 92.06 118 SER A C 1
ATOM 863 O O . SER A 1 118 ? 9.551 6.967 -15.472 1.00 92.06 118 SER A O 1
ATOM 865 N N . LEU A 1 119 ? 9.333 8.482 -17.111 1.00 94.56 119 LEU A N 1
ATOM 866 C CA . LEU A 1 119 ? 9.911 9.588 -16.344 1.00 94.56 119 LEU A CA 1
ATOM 867 C C . LEU A 1 119 ? 9.122 9.886 -15.053 1.00 94.56 119 LEU A C 1
ATOM 869 O O . LEU A 1 119 ? 9.711 10.142 -14.001 1.00 94.56 119 LEU A O 1
ATOM 873 N N . LEU A 1 120 ? 7.786 9.841 -15.113 1.00 92.88 120 LEU A N 1
ATOM 874 C CA . LEU A 1 120 ? 6.933 9.989 -13.928 1.00 92.88 120 LEU A CA 1
ATOM 875 C C . LEU A 1 120 ? 7.079 8.800 -12.966 1.00 92.88 120 LEU A C 1
ATOM 877 O O . LEU A 1 120 ? 7.079 8.991 -11.746 1.00 92.88 120 LEU A O 1
ATOM 881 N N . GLY A 1 121 ? 7.215 7.586 -13.500 1.00 89.56 121 GLY A N 1
ATOM 882 C CA . GLY A 1 121 ? 7.457 6.364 -12.738 1.00 89.56 121 GLY A CA 1
ATOM 883 C C . GLY A 1 121 ? 8.752 6.447 -11.936 1.00 89.56 121 GLY A C 1
ATOM 884 O O . GLY A 1 121 ? 8.726 6.272 -10.715 1.00 89.56 121 GLY A O 1
ATOM 885 N N . ASP A 1 122 ? 9.848 6.832 -12.588 1.00 89.50 122 ASP A N 1
ATOM 886 C CA . ASP A 1 122 ? 11.163 6.991 -11.959 1.00 89.50 122 ASP A CA 1
ATOM 887 C C . ASP A 1 122 ? 11.143 8.055 -10.848 1.00 89.50 122 ASP A C 1
ATOM 889 O O . ASP A 1 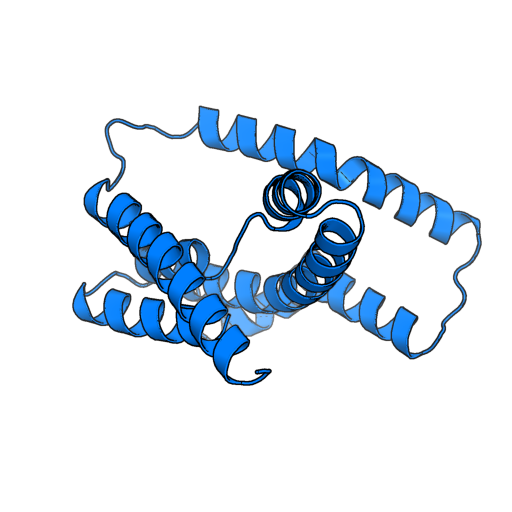122 ? 11.696 7.858 -9.762 1.00 89.50 122 ASP A O 1
ATOM 893 N N . GLY A 1 123 ? 10.426 9.164 -11.066 1.00 91.19 123 GLY A N 1
ATOM 894 C CA . GLY A 1 123 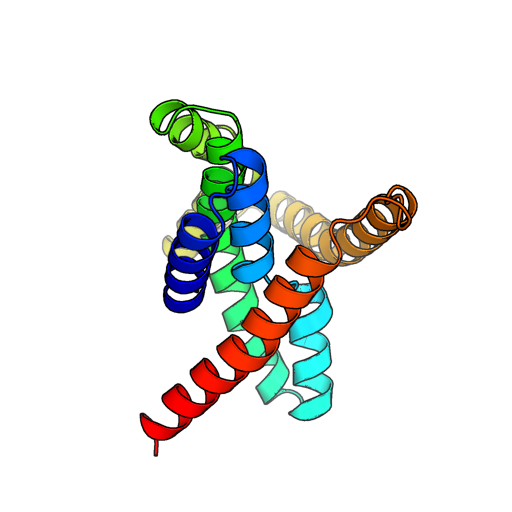? 10.244 10.220 -10.064 1.00 91.19 123 GLY A CA 1
ATOM 895 C C . GLY A 1 123 ? 9.339 9.840 -8.884 1.00 91.19 123 GLY A C 1
ATOM 896 O O . GLY A 1 123 ? 9.366 10.500 -7.838 1.00 91.19 123 GLY A O 1
ATOM 897 N N . THR A 1 124 ? 8.546 8.770 -9.004 1.00 88.62 124 THR A N 1
ATOM 898 C CA . THR A 1 124 ? 7.563 8.388 -7.980 1.00 88.62 124 THR A CA 1
ATOM 899 C C . THR A 1 124 ? 8.231 7.867 -6.707 1.00 88.62 124 THR A C 1
ATOM 901 O O . THR A 1 124 ? 7.783 8.207 -5.610 1.00 88.62 124 THR A O 1
ATOM 904 N N . ILE A 1 125 ? 9.316 7.091 -6.816 1.00 85.75 125 ILE A N 1
ATOM 905 C CA . ILE A 1 125 ? 10.009 6.513 -5.649 1.00 85.75 125 ILE A CA 1
ATOM 906 C C . ILE A 1 125 ? 10.547 7.619 -4.713 1.00 85.75 125 ILE A C 1
ATOM 908 O O . ILE A 1 125 ? 10.165 7.629 -3.535 1.00 85.75 125 ILE A O 1
ATOM 912 N N . PRO A 1 126 ? 11.344 8.600 -5.192 1.00 88.81 126 PRO A N 1
ATOM 913 C CA . PRO A 1 126 ? 11.764 9.734 -4.367 1.00 88.81 126 PRO A CA 1
ATOM 914 C C . PRO A 1 126 ? 10.583 10.550 -3.831 1.00 88.81 126 PRO A C 1
ATOM 916 O O . PRO A 1 126 ? 10.559 10.905 -2.650 1.00 88.81 126 PRO A O 1
ATOM 9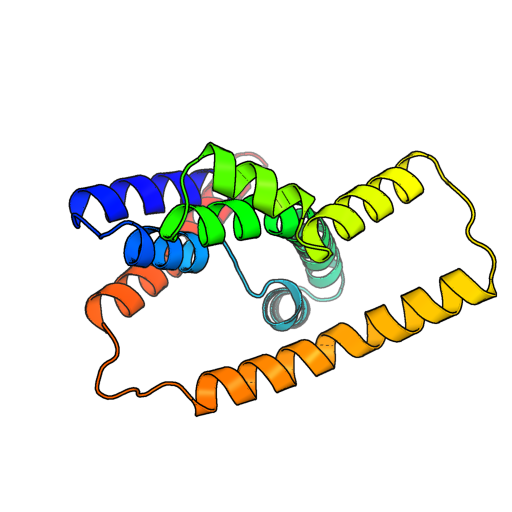19 N N . GLY A 1 127 ? 9.568 10.800 -4.667 1.00 92.12 127 GLY A N 1
ATOM 920 C CA . GLY A 1 127 ? 8.371 11.542 -4.269 1.00 92.12 127 GLY A CA 1
ATOM 921 C C . GLY A 1 127 ? 7.638 10.894 -3.091 1.00 92.12 127 GLY A C 1
ATOM 922 O O . GLY A 1 127 ? 7.261 11.577 -2.137 1.00 92.12 127 GLY A O 1
ATOM 923 N N . MET A 1 128 ? 7.500 9.566 -3.096 1.00 89.25 128 MET A N 1
ATOM 924 C CA . MET A 1 128 ? 6.895 8.815 -1.993 1.00 89.25 128 MET A CA 1
ATOM 925 C C . MET A 1 128 ? 7.685 8.939 -0.684 1.00 89.25 128 MET A C 1
ATOM 927 O O . MET A 1 128 ? 7.071 9.020 0.380 1.00 89.25 128 MET A O 1
ATOM 931 N N . ILE A 1 129 ? 9.022 8.973 -0.731 1.00 89.88 129 ILE A N 1
ATOM 932 C CA . ILE A 1 129 ? 9.864 9.142 0.468 1.00 89.88 129 ILE A CA 1
ATOM 933 C C . ILE A 1 129 ? 9.697 10.548 1.050 1.00 89.88 129 ILE A C 1
ATOM 935 O O . ILE A 1 129 ? 9.509 10.691 2.260 1.00 89.88 129 ILE A O 1
ATOM 939 N N . VAL A 1 130 ? 9.691 11.579 0.200 1.00 92.94 130 VAL A N 1
ATOM 940 C CA . VAL A 1 130 ? 9.448 12.968 0.625 1.00 92.94 130 VAL A CA 1
ATOM 941 C C . VAL A 1 130 ? 8.065 13.104 1.266 1.00 92.94 130 VAL A C 1
ATOM 943 O O . VAL A 1 130 ? 7.936 13.645 2.366 1.00 92.94 130 VAL A O 1
ATOM 946 N N . LEU A 1 131 ? 7.028 12.557 0.621 1.00 91.81 131 LEU A N 1
ATOM 947 C CA . LEU A 1 131 ? 5.667 12.553 1.158 1.00 91.81 131 LEU A CA 1
ATOM 948 C C . LEU A 1 131 ? 5.582 11.813 2.494 1.00 91.81 131 LEU A C 1
ATOM 950 O O . LEU A 1 131 ? 4.954 12.313 3.426 1.00 91.81 131 LEU A O 1
ATOM 954 N N . LEU A 1 132 ? 6.229 10.653 2.621 1.00 89.94 132 LEU A N 1
ATOM 955 C CA . LEU A 1 132 ? 6.285 9.913 3.880 1.00 89.94 132 LEU A CA 1
ATOM 956 C C . LEU A 1 132 ? 6.946 10.744 4.990 1.00 89.94 132 LEU A C 1
ATOM 958 O O . LEU A 1 132 ? 6.403 10.813 6.092 1.00 89.94 132 LEU A O 1
ATOM 962 N N . GLY A 1 133 ? 8.064 11.416 4.700 1.00 90.69 133 GLY A N 1
ATOM 963 C CA . GLY A 1 133 ? 8.734 12.311 5.649 1.00 90.69 133 GLY A CA 1
ATOM 964 C C . GLY A 1 133 ? 7.832 13.460 6.109 1.00 90.69 133 GLY A C 1
ATOM 965 O O . GLY A 1 133 ? 7.704 13.715 7.309 1.00 90.69 133 GLY A O 1
ATOM 966 N N . LEU A 1 134 ? 7.121 14.093 5.173 1.00 93.94 134 LEU A N 1
ATOM 967 C CA . LEU A 1 134 ? 6.141 15.139 5.477 1.00 93.94 134 LEU A CA 1
ATOM 968 C C . LEU A 1 134 ? 4.985 14.616 6.344 1.00 93.94 134 LEU A C 1
ATOM 970 O O . LEU A 1 134 ? 4.542 15.302 7.266 1.00 93.94 134 LEU A O 1
ATOM 974 N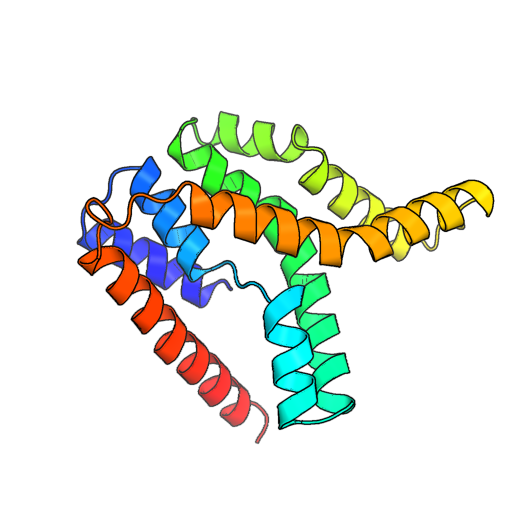 N . LEU A 1 135 ? 4.487 13.408 6.066 1.00 91.12 135 LEU A N 1
ATOM 975 C CA . LEU A 1 135 ? 3.427 12.783 6.857 1.00 91.12 135 LEU A CA 1
ATOM 976 C C . LEU A 1 135 ? 3.897 12.498 8.284 1.00 91.12 135 LEU A C 1
ATOM 978 O O . LEU A 1 135 ? 3.171 12.823 9.221 1.00 91.12 135 LEU A O 1
ATOM 982 N N . ILE A 1 136 ? 5.108 11.961 8.456 1.00 90.44 136 ILE A N 1
ATOM 983 C CA . ILE A 1 136 ? 5.700 11.691 9.775 1.00 90.44 136 ILE A CA 1
ATOM 984 C C . ILE A 1 136 ? 5.868 12.987 10.571 1.00 90.44 136 ILE A C 1
ATOM 986 O O . ILE A 1 136 ? 5.510 13.023 11.746 1.00 90.44 136 ILE A O 1
ATOM 990 N N . SER A 1 137 ? 6.319 14.069 9.929 1.00 92.12 137 SER A N 1
ATOM 991 C CA . SER A 1 137 ? 6.464 15.390 10.561 1.00 92.12 137 SER A CA 1
ATOM 992 C C . SER A 1 137 ? 5.152 15.922 11.163 1.00 92.12 137 SER A C 1
ATOM 994 O O . SER A 1 137 ? 5.170 16.666 12.143 1.00 92.12 137 SER A O 1
ATOM 996 N N . ARG A 1 138 ? 3.995 15.503 10.635 1.00 89.25 138 ARG A N 1
ATOM 997 C CA . ARG A 1 138 ? 2.670 15.898 11.142 1.00 89.25 138 ARG A CA 1
ATOM 998 C C . ARG A 1 138 ? 2.143 15.004 12.271 1.00 89.25 138 ARG A C 1
ATOM 1000 O O . ARG A 1 138 ? 1.118 15.335 12.871 1.00 89.25 138 ARG A O 1
ATOM 1007 N N . ILE A 1 139 ? 2.789 13.874 12.567 1.00 88.00 139 ILE A N 1
ATOM 1008 C CA . ILE A 1 139 ? 2.317 12.930 13.586 1.00 88.00 139 ILE A CA 1
ATOM 1009 C C . ILE A 1 139 ? 2.612 13.476 14.985 1.00 88.00 139 ILE A C 1
ATOM 1011 O O . ILE A 1 139 ? 3.755 13.705 15.372 1.00 88.00 139 ILE A O 1
ATOM 1015 N N . ARG A 1 140 ? 1.565 13.607 15.805 1.00 85.44 140 ARG A N 1
ATOM 1016 C CA . ARG A 1 140 ? 1.697 13.942 17.229 1.00 85.44 140 ARG A CA 1
ATOM 1017 C C . ARG A 1 140 ? 1.929 12.678 18.055 1.00 85.44 140 ARG A C 1
ATOM 1019 O O . ARG A 1 140 ? 0.985 12.061 18.544 1.00 85.44 140 ARG A O 1
ATOM 1026 N N . ILE A 1 141 ? 3.201 12.341 18.245 1.00 83.06 141 ILE A N 1
ATOM 1027 C CA . ILE A 1 141 ? 3.698 11.164 18.984 1.00 83.06 141 ILE A CA 1
ATOM 1028 C C . ILE A 1 141 ? 3.036 11.004 20.370 1.00 83.06 141 ILE A C 1
ATOM 1030 O O . ILE A 1 141 ? 2.703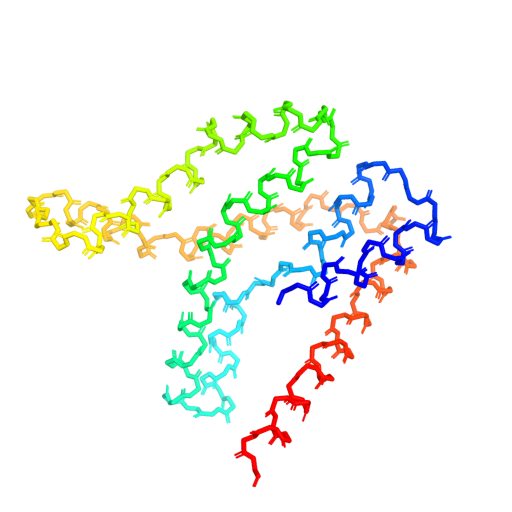 9.895 20.786 1.00 83.06 141 ILE A O 1
ATOM 1034 N N . ARG A 1 142 ? 2.764 12.115 21.067 1.00 80.44 142 ARG A N 1
ATOM 1035 C CA . ARG A 1 142 ? 2.186 12.121 22.424 1.00 80.44 142 ARG A CA 1
ATOM 1036 C C . ARG A 1 142 ? 0.770 11.532 22.518 1.00 80.44 142 ARG A C 1
ATOM 1038 O O . ARG A 1 142 ? 0.395 11.055 23.581 1.00 80.44 142 ARG A O 1
ATOM 1045 N N . HIS A 1 143 ? -0.000 11.540 21.429 1.00 81.00 143 HIS A N 1
ATOM 1046 C CA . HIS A 1 143 ? -1.367 10.995 21.389 1.00 81.00 143 HIS A CA 1
ATOM 1047 C C . HIS A 1 143 ? -1.476 9.721 20.544 1.00 81.00 143 HIS A C 1
ATOM 1049 O O . HIS A 1 143 ? -2.579 9.290 20.208 1.00 81.00 143 HIS A O 1
ATOM 1055 N N . ALA A 1 144 ? -0.344 9.119 20.173 1.00 83.31 144 ALA A N 1
ATOM 1056 C CA . ALA A 1 144 ? -0.357 7.900 19.385 1.00 83.31 144 ALA A CA 1
ATOM 1057 C C . ALA A 1 144 ? -0.912 6.722 20.215 1.00 83.31 144 ALA A C 1
ATOM 1059 O O . ALA A 1 144 ? -0.530 6.549 21.377 1.00 83.31 144 ALA A O 1
ATOM 1060 N N . PRO A 1 145 ? -1.783 5.869 19.642 1.00 88.69 145 PRO A N 1
ATOM 1061 C CA . PRO A 1 145 ? -2.288 4.672 20.308 1.00 88.69 145 PRO A CA 1
ATOM 1062 C C . PRO A 1 145 ? -1.213 3.572 20.322 1.00 88.69 145 PRO A C 1
ATOM 1064 O O . PRO A 1 145 ? -1.323 2.563 19.625 1.00 88.69 145 PRO A O 1
ATOM 1067 N N . TRP A 1 146 ? -0.161 3.763 21.123 1.00 89.25 146 TRP A N 1
ATOM 1068 C CA . TRP A 1 146 ? 1.041 2.921 21.146 1.00 89.25 146 TRP A CA 1
ATOM 1069 C C . TRP A 1 146 ? 0.757 1.433 21.300 1.00 89.25 146 TRP A C 1
ATOM 1071 O O . TRP A 1 146 ? 1.376 0.630 20.618 1.00 89.25 146 TRP A O 1
ATOM 1081 N N . LYS A 1 147 ? -0.232 1.052 22.117 1.00 90.44 147 LYS A N 1
ATOM 1082 C CA . LYS A 1 147 ? -0.636 -0.356 22.267 1.00 90.44 147 LYS A CA 1
ATOM 1083 C C . LYS A 1 147 ? -1.050 -0.980 20.930 1.00 90.44 147 LYS A C 1
ATOM 1085 O O . LYS A 1 147 ? -0.636 -2.091 20.618 1.00 90.44 147 LYS A O 1
ATOM 1090 N N . LEU A 1 148 ? -1.836 -0.256 20.133 1.00 90.69 148 LEU A N 1
ATOM 1091 C CA . LEU A 1 148 ? -2.328 -0.735 18.842 1.00 90.69 148 LEU A CA 1
ATOM 1092 C C . LEU A 1 148 ? -1.221 -0.731 17.781 1.00 90.69 148 LEU A C 1
ATOM 1094 O O . LEU A 1 148 ? -1.127 -1.669 16.993 1.00 90.69 148 LEU A O 1
ATOM 1098 N N . VAL A 1 149 ? -0.365 0.296 17.790 1.00 90.88 149 VAL A N 1
ATOM 1099 C CA . VAL A 1 149 ? 0.794 0.400 16.888 1.00 90.88 149 VAL A CA 1
ATOM 1100 C C . VAL A 1 149 ? 1.787 -0.731 17.153 1.00 90.88 149 VAL A C 1
ATOM 1102 O O . VAL A 1 149 ? 2.164 -1.442 16.224 1.00 90.88 149 VAL A O 1
ATOM 1105 N N . SER A 1 150 ? 2.156 -0.952 18.416 1.00 91.56 150 SER A N 1
ATOM 1106 C CA . SER A 1 150 ? 3.060 -2.033 18.814 1.00 91.56 150 SER A CA 1
ATOM 1107 C C . SER A 1 150 ? 2.472 -3.400 18.486 1.00 91.56 150 SER A C 1
ATOM 1109 O O . SER A 1 150 ? 3.175 -4.253 17.955 1.00 91.56 150 SER A O 1
ATOM 1111 N N . LEU A 1 151 ? 1.172 -3.605 18.718 1.00 92.94 151 LEU A N 1
ATOM 1112 C CA . LEU A 1 151 ? 0.507 -4.849 18.339 1.00 92.94 151 LEU A CA 1
ATOM 1113 C C . LEU A 1 151 ? 0.561 -5.087 16.823 1.00 92.94 151 LEU A C 1
ATOM 1115 O O . LEU A 1 151 ? 0.906 -6.183 16.392 1.00 92.94 151 LEU A O 1
ATOM 1119 N N . ALA A 1 152 ? 0.263 -4.069 16.011 1.00 90.56 152 ALA A N 1
ATOM 1120 C CA . ALA A 1 152 ? 0.353 -4.176 14.556 1.00 90.56 152 ALA A CA 1
ATOM 1121 C C . ALA A 1 152 ? 1.787 -4.496 14.093 1.00 90.56 152 ALA A C 1
ATOM 1123 O O . ALA A 1 152 ? 1.975 -5.335 13.209 1.00 90.56 152 ALA A O 1
ATOM 1124 N N . ALA A 1 153 ? 2.795 -3.874 14.713 1.00 90.00 153 ALA A N 1
ATOM 1125 C CA . ALA A 1 153 ? 4.203 -4.134 14.423 1.00 90.00 153 ALA A CA 1
ATOM 1126 C C . ALA A 1 153 ? 4.603 -5.580 14.760 1.00 90.00 153 ALA A C 1
ATOM 1128 O O . ALA A 1 153 ? 5.200 -6.257 13.924 1.00 90.00 153 ALA A O 1
ATOM 1129 N N . LEU A 1 154 ? 4.211 -6.085 15.935 1.00 91.50 154 LEU A N 1
ATOM 1130 C CA . LEU A 1 154 ? 4.481 -7.465 16.348 1.00 91.50 154 LEU A CA 1
ATOM 1131 C C . LEU A 1 154 ? 3.782 -8.475 15.433 1.00 91.50 154 LEU A C 1
ATOM 1133 O O . LEU A 1 154 ? 4.411 -9.429 14.978 1.00 91.50 154 LEU A O 1
ATOM 1137 N N . ILE A 1 155 ? 2.508 -8.243 15.099 1.00 90.19 155 ILE A N 1
ATOM 1138 C CA . ILE A 1 155 ? 1.761 -9.104 14.171 1.00 90.19 155 ILE A CA 1
ATOM 1139 C C . ILE A 1 155 ? 2.467 -9.179 12.816 1.00 90.19 155 ILE A C 1
ATOM 1141 O O . ILE A 1 155 ? 2.544 -10.258 12.237 1.00 90.19 155 ILE A O 1
ATOM 1145 N N . ARG A 1 156 ? 3.013 -8.070 12.308 1.00 86.31 156 ARG A N 1
ATOM 1146 C CA . ARG A 1 156 ? 3.760 -8.084 11.041 1.00 86.31 156 ARG A CA 1
ATOM 1147 C C . ARG A 1 156 ? 5.088 -8.806 11.154 1.00 86.31 156 ARG A C 1
ATOM 1149 O O . ARG A 1 156 ? 5.410 -9.579 10.258 1.00 86.31 156 ARG A O 1
ATOM 1156 N N . LEU A 1 157 ? 5.835 -8.570 12.229 1.00 86.12 157 LEU A N 1
ATOM 1157 C CA . LEU A 1 157 ? 7.140 -9.190 12.432 1.00 86.12 157 LEU A CA 1
ATOM 1158 C C . LEU A 1 157 ? 7.011 -10.718 12.496 1.00 86.12 157 LEU A C 1
ATOM 1160 O O . LEU A 1 157 ? 7.628 -11.433 11.708 1.00 86.12 157 LEU A O 1
ATOM 1164 N N . PHE A 1 158 ? 6.135 -11.217 13.369 1.00 86.94 158 PHE A N 1
ATOM 1165 C CA . PHE A 1 158 ? 5.932 -12.655 13.543 1.00 86.94 158 PHE A CA 1
ATOM 1166 C C . PHE A 1 158 ? 5.088 -13.273 12.429 1.00 86.94 158 PHE A C 1
ATOM 1168 O O . PHE A 1 158 ? 5.391 -14.366 11.957 1.00 86.94 158 PHE A O 1
ATOM 1175 N N . GLY A 1 159 ? 4.052 -12.576 11.962 1.00 82.00 159 GLY A N 1
ATOM 1176 C CA . GLY A 1 159 ? 3.194 -13.045 10.875 1.00 82.00 159 GLY A CA 1
ATOM 1177 C C . GLY A 1 159 ? 3.931 -13.137 9.540 1.00 82.00 159 GLY A C 1
ATOM 1178 O O . GLY A 1 159 ? 3.726 -14.093 8.788 1.00 82.00 159 GLY A O 1
ATOM 1179 N N . GLY A 1 160 ? 4.832 -12.191 9.265 1.00 76.62 160 GLY A N 1
ATOM 1180 C CA . GLY A 1 160 ? 5.740 -12.233 8.121 1.00 76.62 160 GLY A CA 1
ATOM 1181 C C . GLY A 1 160 ? 6.715 -13.405 8.216 1.00 76.62 160 GLY A C 1
ATOM 1182 O O . GLY A 1 160 ? 6.765 -14.229 7.302 1.00 76.62 160 GLY A O 1
ATOM 1183 N N . ALA A 1 161 ? 7.408 -13.544 9.352 1.00 78.69 161 ALA A N 1
ATOM 1184 C CA . ALA A 1 161 ? 8.343 -14.646 9.589 1.00 78.69 161 ALA A CA 1
ATOM 1185 C C . ALA A 1 161 ? 7.673 -16.029 9.468 1.00 78.69 161 ALA A C 1
ATOM 1187 O O . ALA A 1 161 ? 8.190 -16.914 8.787 1.00 78.69 161 ALA A O 1
ATOM 1188 N N . ALA A 1 162 ? 6.482 -16.205 10.048 1.00 78.75 162 ALA A N 1
ATOM 1189 C CA . ALA A 1 162 ? 5.723 -17.453 9.970 1.00 78.75 162 ALA A CA 1
ATOM 1190 C C . ALA A 1 162 ? 5.282 -17.790 8.535 1.00 78.75 162 ALA A C 1
ATOM 1192 O O . ALA A 1 162 ? 5.299 -18.956 8.134 1.00 78.75 162 ALA A O 1
ATOM 1193 N N . SER A 1 163 ? 4.914 -16.774 7.744 1.00 73.38 163 SER A N 1
ATOM 1194 C CA . SER A 1 163 ? 4.522 -16.955 6.340 1.00 73.38 163 SER A CA 1
ATOM 1195 C C . SER A 1 163 ? 5.695 -17.455 5.493 1.00 73.38 163 SER A C 1
ATOM 1197 O O . SER A 1 163 ? 5.534 -18.388 4.708 1.00 73.38 163 SER A O 1
ATOM 1199 N N . VAL A 1 164 ? 6.884 -16.879 5.696 1.00 74.06 164 VAL A N 1
ATOM 1200 C CA . VAL A 1 164 ? 8.119 -17.291 5.008 1.00 74.06 164 VAL A CA 1
ATOM 1201 C C . VAL A 1 164 ? 8.548 -18.693 5.437 1.00 74.06 164 VAL A C 1
ATOM 1203 O O . VAL A 1 164 ? 8.886 -19.524 4.597 1.00 74.06 164 VAL A O 1
ATOM 1206 N N . TRP A 1 165 ? 8.490 -18.993 6.734 1.00 66.31 165 TRP A N 1
ATOM 1207 C CA . TRP A 1 165 ? 8.873 -20.304 7.255 1.00 66.31 165 TRP A CA 1
ATOM 1208 C C . TRP A 1 165 ? 7.988 -21.433 6.713 1.00 66.31 165 TRP A C 1
ATOM 1210 O O . TRP A 1 165 ? 8.487 -22.494 6.340 1.00 66.31 165 TRP A O 1
ATOM 1220 N N . ARG A 1 166 ? 6.676 -21.185 6.593 1.00 67.19 166 ARG A N 1
ATOM 1221 C CA . ARG A 1 166 ? 5.737 -22.131 5.977 1.00 67.19 166 ARG A CA 1
ATOM 1222 C C . ARG A 1 166 ? 5.993 -22.306 4.481 1.00 67.19 166 ARG A C 1
ATOM 1224 O O . ARG A 1 166 ? 5.957 -23.435 4.011 1.00 67.19 166 ARG A O 1
ATOM 1231 N N . TRP A 1 167 ? 6.292 -21.225 3.756 1.00 62.72 167 TRP A N 1
ATOM 1232 C CA . TRP A 1 167 ? 6.655 -21.299 2.336 1.00 62.72 167 TRP A CA 1
ATOM 1233 C C . TRP A 1 167 ? 7.884 -22.185 2.114 1.00 62.72 167 TRP A C 1
ATOM 1235 O O . TRP A 1 167 ? 7.869 -23.056 1.249 1.00 62.72 167 TRP A O 1
ATOM 1245 N N . ARG A 1 168 ? 8.919 -22.017 2.946 1.00 65.62 168 ARG A N 1
ATOM 1246 C CA . ARG A 1 168 ? 10.152 -22.816 2.885 1.00 65.62 168 ARG A CA 1
ATOM 1247 C C . ARG A 1 168 ? 9.906 -24.320 3.033 1.00 65.62 168 ARG A C 1
ATOM 1249 O O . ARG A 1 168 ? 10.600 -25.094 2.397 1.00 65.62 168 ARG A O 1
ATOM 1256 N N . ARG A 1 169 ? 8.923 -24.730 3.841 1.00 59.16 169 ARG A N 1
ATOM 1257 C CA . ARG A 1 169 ? 8.559 -26.146 4.035 1.00 59.16 169 ARG A CA 1
ATOM 1258 C C . ARG A 1 169 ? 7.765 -26.762 2.882 1.00 59.16 169 ARG A C 1
ATOM 1260 O O . ARG A 1 169 ? 7.673 -27.975 2.822 1.00 59.16 169 ARG A O 1
ATOM 1267 N N . CYS A 1 170 ? 7.149 -25.956 2.019 1.00 55.06 170 CYS A N 1
ATOM 1268 C CA . CYS A 1 170 ? 6.411 -26.458 0.855 1.00 55.06 170 CYS A CA 1
ATOM 1269 C C . CYS A 1 170 ? 7.301 -26.640 -0.386 1.00 55.06 170 CYS A C 1
ATOM 1271 O O . CYS A 1 170 ? 6.839 -27.207 -1.368 1.00 55.06 170 CYS A O 1
ATOM 1273 N N . TRP A 1 171 ? 8.534 -26.130 -0.346 1.00 41.69 171 TRP A N 1
ATOM 1274 C CA . TRP A 1 171 ? 9.504 -26.141 -1.448 1.00 41.69 171 TRP A CA 1
ATOM 1275 C C . TRP A 1 171 ? 10.819 -26.857 -1.078 1.00 41.69 171 TRP A C 1
ATOM 1277 O O . TRP A 1 171 ? 11.817 -26.699 -1.777 1.00 41.69 171 TRP A O 1
ATOM 1287 N N . ALA A 1 172 ? 10.821 -27.606 0.027 1.00 42.12 172 ALA A N 1
ATOM 1288 C CA . ALA A 1 172 ? 11.887 -28.510 0.456 1.00 42.12 172 ALA A CA 1
ATOM 1289 C C . ALA A 1 172 ? 11.319 -29.929 0.509 1.00 42.12 172 ALA A C 1
ATOM 1291 O O . ALA A 1 172 ? 12.058 -30.860 0.134 1.00 42.12 172 ALA A O 1
#

Sequence (172 aa):
MAIMWVVAAVVGRMLKLDRRTGSAFTLSITQINAGNLGIPLNTFAFGAVGSEMALLYYVSSAIIGAVTGVFIASRGQKSVMGALWNVIRVPASTSALLGLALNVFDVAMPLPLDRAISLLGDGTIPGMIVLLGLLISRIRIRHAPWKLVSLAALIRLFGGAASVWRWRRCWA

Foldseek 3Di:
DVVQLVVLVVVCVVVVPALQRSLVLSCLQLPDPLPQPVQVVLCVVPNPVRNVVSVVVCLVRQLVCLQVVQLSNQRSPDPNVRSNVSSCVDCSNVVSVVVVVCVVVVPDDDPVVVVVVVVVVVVVNVVVVVVVVVVVVPDDPVPDPVVSSVVSVVCNVVVVVVVVVVVVVVVD

pLDDT: mean 87.83, std 7.95, range [41.69, 95.44]

Secondary structure (DSSP, 8-state):
-HHHHHHHHHHHHHTT--HHHHHHHHHHHH---IIIIIHHHHHHHHHHHHHHHHHHHHHHHHHHHHHHHHHHHHHTTS-HHHHHHHHHHSHHHHHHHHHHHHHHTT-PPPHHHHHHHHHHHHHHHHHHHHHHHHHHHT--GGG--HHHHHHHHHHHHHHHHHHHHHHHHH--

Radius of gyration: 18.03 Å; chains: 1; bounding box: 43×44×51 Å